Protein AF-A0A7Y7IYM9-F1 (afdb_monomer)

Structure (mmCIF, N/CA/C/O backbone):
data_AF-A0A7Y7IYM9-F1
#
_entry.id   AF-A0A7Y7IYM9-F1
#
loop_
_atom_site.group_PDB
_atom_site.id
_atom_site.type_symbol
_atom_site.label_atom_id
_atom_site.label_alt_id
_atom_site.label_comp_id
_atom_site.label_asym_id
_atom_site.label_entity_id
_atom_site.label_seq_id
_atom_site.pdbx_PDB_ins_code
_atom_site.Cartn_x
_atom_site.Cartn_y
_atom_site.Cartn_z
_atom_site.occupancy
_atom_site.B_iso_or_equiv
_atom_site.auth_seq_id
_atom_site.auth_comp_id
_atom_site.auth_asym_id
_atom_site.auth_atom_id
_atom_site.pdbx_PDB_model_num
ATOM 1 N N . PRO A 1 1 ? 11.597 -5.493 -28.444 1.00 80.75 1 PRO A N 1
ATOM 2 C CA . PRO A 1 1 ? 13.004 -5.146 -28.146 1.00 80.75 1 PRO A CA 1
ATOM 3 C C . PRO A 1 1 ? 13.800 -5.279 -29.438 1.00 80.75 1 PRO A C 1
ATOM 5 O O . PRO A 1 1 ? 13.451 -6.115 -30.271 1.00 80.75 1 PRO A O 1
ATOM 8 N N . ASP A 1 2 ? 14.806 -4.441 -29.605 1.00 90.94 2 ASP A N 1
ATOM 9 C CA . ASP A 1 2 ? 15.691 -4.413 -30.767 1.00 90.94 2 ASP A CA 1
ATOM 10 C C . ASP A 1 2 ? 17.123 -4.101 -30.305 1.00 90.94 2 ASP A C 1
ATOM 12 O O . ASP A 1 2 ? 17.438 -4.243 -29.124 1.00 90.94 2 ASP A O 1
ATOM 16 N N . ALA A 1 3 ? 18.004 -3.733 -31.235 1.00 90.12 3 ALA A N 1
ATOM 17 C CA . ALA A 1 3 ? 19.400 -3.443 -30.925 1.00 90.12 3 ALA A CA 1
ATOM 18 C C . ALA A 1 3 ? 19.576 -2.256 -29.957 1.00 90.12 3 ALA A C 1
ATOM 20 O O . ALA A 1 3 ? 20.537 -2.252 -29.190 1.00 90.12 3 ALA A O 1
ATOM 21 N N . ASP A 1 4 ? 18.642 -1.299 -29.957 1.00 92.75 4 ASP A N 1
ATOM 22 C CA . ASP A 1 4 ? 18.736 -0.052 -29.192 1.00 92.75 4 ASP A CA 1
ATOM 23 C C . ASP A 1 4 ? 17.714 0.017 -28.039 1.00 92.75 4 ASP A C 1
ATOM 25 O O . ASP A 1 4 ? 17.720 0.964 -27.247 1.00 92.75 4 ASP A O 1
ATOM 29 N N . THR A 1 5 ? 16.833 -0.984 -27.910 1.00 9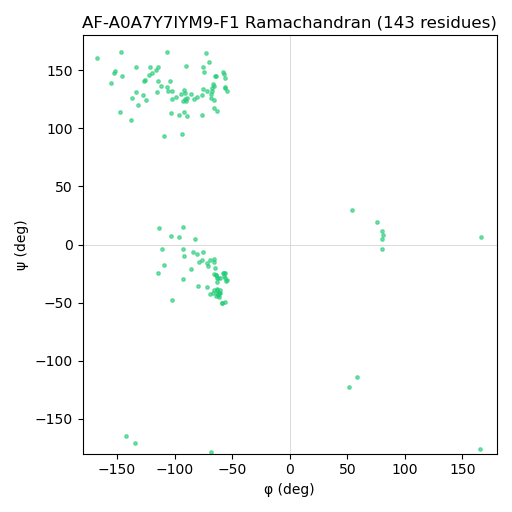5.69 5 THR A N 1
ATOM 30 C CA . THR A 1 5 ? 15.762 -1.010 -26.906 1.00 95.69 5 THR A CA 1
ATOM 31 C C . THR A 1 5 ? 15.651 -2.339 -26.161 1.00 95.69 5 THR A C 1
ATOM 33 O O . THR A 1 5 ? 15.514 -3.422 -26.735 1.00 95.69 5 THR A O 1
ATOM 36 N N . ALA A 1 6 ? 15.585 -2.240 -24.832 1.00 94.81 6 ALA A N 1
ATOM 37 C CA . ALA A 1 6 ? 15.282 -3.346 -23.931 1.00 94.81 6 ALA A CA 1
ATOM 38 C C . ALA A 1 6 ? 14.012 -3.050 -23.120 1.00 94.81 6 ALA A C 1
ATOM 40 O O . ALA A 1 6 ? 13.722 -1.897 -22.794 1.00 94.81 6 ALA A O 1
ATOM 41 N N . ILE A 1 7 ? 13.253 -4.100 -22.798 1.00 96.62 7 ILE A N 1
ATOM 42 C CA . ILE A 1 7 ? 12.029 -4.017 -21.995 1.00 96.62 7 ILE A CA 1
ATOM 43 C C . ILE A 1 7 ? 12.269 -4.780 -20.698 1.00 96.62 7 ILE A C 1
ATOM 45 O O . ILE A 1 7 ? 12.717 -5.924 -20.728 1.00 96.62 7 ILE A O 1
ATOM 49 N N . PHE A 1 8 ? 11.941 -4.144 -19.577 1.00 95.88 8 PHE A N 1
ATOM 50 C CA . PHE A 1 8 ? 12.052 -4.724 -18.246 1.00 95.88 8 PHE A CA 1
ATOM 51 C C . PHE A 1 8 ? 10.710 -4.628 -17.532 1.00 95.88 8 PHE A C 1
ATOM 53 O O . PHE A 1 8 ? 10.031 -3.603 -17.614 1.00 95.88 8 PHE A O 1
ATOM 60 N N . GLU A 1 9 ? 10.374 -5.672 -16.784 1.00 96.69 9 GLU A N 1
ATOM 61 C CA . GLU A 1 9 ? 9.368 -5.609 -15.732 1.00 96.69 9 GLU A CA 1
ATOM 62 C C . GLU A 1 9 ? 10.097 -5.532 -14.390 1.00 96.69 9 GLU A C 1
ATOM 64 O O . GLU A 1 9 ? 11.066 -6.258 -14.163 1.00 96.69 9 GLU A O 1
ATOM 69 N N . VAL A 1 10 ? 9.687 -4.598 -13.531 1.00 96.75 10 VAL A N 1
ATOM 70 C CA . VAL A 1 10 ? 10.392 -4.299 -12.281 1.00 96.75 10 VAL A CA 1
ATOM 71 C C . VAL A 1 10 ? 9.391 -4.251 -11.138 1.00 96.75 10 VAL A C 1
ATOM 73 O O . VAL A 1 10 ? 8.496 -3.405 -11.125 1.00 96.75 10 VAL A O 1
ATOM 76 N N . GLU A 1 11 ? 9.594 -5.118 -10.150 1.00 96.25 11 GLU A N 1
ATOM 77 C CA . GLU A 1 11 ? 8.973 -4.997 -8.836 1.00 96.25 11 GLU A CA 1
ATOM 78 C C . GLU A 1 11 ? 9.897 -4.193 -7.916 1.00 96.25 11 GLU A C 1
ATOM 80 O O . GLU A 1 11 ? 11.103 -4.432 -7.843 1.00 96.25 11 GLU A O 1
ATOM 85 N N . SER A 1 12 ? 9.345 -3.189 -7.237 1.00 95.25 12 SER A N 1
ATOM 86 C CA . SER A 1 12 ? 10.139 -2.275 -6.422 1.00 95.25 12 SER A CA 1
ATOM 87 C C . SER A 1 12 ? 9.336 -1.711 -5.259 1.00 95.25 12 SER A C 1
ATOM 89 O O . SER A 1 12 ? 8.139 -1.457 -5.397 1.00 95.25 12 SER A O 1
ATOM 91 N N . GLY A 1 13 ? 10.013 -1.418 -4.149 1.00 92.62 13 GLY A N 1
ATOM 92 C CA . GLY A 1 13 ? 9.429 -0.673 -3.035 1.00 92.62 13 GLY A CA 1
ATOM 93 C C . GLY A 1 13 ? 9.134 0.799 -3.363 1.00 92.62 13 GLY A C 1
ATOM 94 O O . GLY A 1 13 ? 9.363 1.292 -4.471 1.00 92.62 13 GLY A O 1
ATOM 95 N N . LYS A 1 14 ? 8.635 1.538 -2.366 1.00 90.44 14 LYS A N 1
ATOM 96 C CA . LYS A 1 14 ? 8.342 2.973 -2.506 1.00 90.44 14 LYS A CA 1
ATOM 97 C C . LYS A 1 14 ? 9.609 3.796 -2.772 1.00 90.44 14 LYS A C 1
ATOM 99 O O . LYS A 1 14 ? 10.664 3.529 -2.206 1.00 90.44 14 LYS A O 1
ATOM 104 N N . GLY A 1 15 ? 9.479 4.845 -3.587 1.00 92.25 15 GLY A N 1
ATOM 105 C CA . GLY A 1 15 ? 10.540 5.838 -3.807 1.00 92.25 15 GLY A CA 1
ATOM 106 C C . GLY A 1 15 ? 11.626 5.435 -4.809 1.00 92.25 15 GLY A C 1
ATOM 107 O O . GLY A 1 15 ? 12.610 6.158 -4.950 1.00 92.25 15 GLY A O 1
ATOM 108 N N . VAL A 1 16 ? 11.463 4.318 -5.522 1.00 94.69 16 VAL A N 1
ATOM 109 C CA . VAL A 1 16 ? 12.431 3.884 -6.536 1.00 94.69 16 VAL A CA 1
ATOM 110 C C . VAL A 1 16 ? 12.300 4.718 -7.813 1.00 94.69 16 VAL A C 1
ATOM 112 O O . VAL A 1 16 ? 11.221 4.874 -8.387 1.00 94.69 16 VAL A O 1
ATOM 115 N N . TYR A 1 17 ? 13.428 5.256 -8.280 1.00 96.31 17 TYR A N 1
ATOM 116 C CA . TYR A 1 17 ? 13.501 6.093 -9.476 1.00 96.31 17 TYR A CA 1
ATOM 117 C C . TYR A 1 17 ? 13.844 5.252 -10.707 1.00 96.31 17 TYR A C 1
ATOM 119 O O . TYR A 1 17 ? 15.016 5.060 -11.028 1.00 96.31 17 TYR A O 1
ATOM 127 N N . MET A 1 18 ? 12.823 4.823 -11.455 1.00 97.06 18 MET A N 1
ATOM 128 C CA . MET A 1 18 ? 12.994 4.002 -12.669 1.00 97.06 18 MET A CA 1
ATOM 129 C C . MET A 1 18 ? 13.921 4.639 -13.718 1.00 97.06 18 MET A C 1
ATOM 131 O O . MET A 1 18 ? 14.654 3.940 -14.412 1.00 97.06 18 MET A O 1
ATOM 135 N N . ARG A 1 19 ? 13.959 5.978 -13.798 1.00 97.00 19 ARG A N 1
ATOM 136 C CA . ARG A 1 19 ? 14.899 6.696 -14.679 1.00 97.00 19 ARG A CA 1
ATOM 137 C C . ARG A 1 19 ? 16.360 6.523 -14.261 1.00 97.00 19 ARG A C 1
ATOM 139 O O . ARG A 1 19 ? 17.220 6.378 -15.124 1.00 97.00 19 ARG A O 1
ATOM 146 N N . SER A 1 20 ? 16.632 6.536 -12.958 1.00 97.62 20 SER A N 1
ATOM 147 C CA . SER A 1 20 ? 17.974 6.284 -12.429 1.00 97.62 20 SER A CA 1
ATOM 148 C C . SER A 1 20 ? 18.363 4.826 -12.645 1.00 97.62 20 SER A C 1
ATOM 150 O O . SER A 1 20 ? 19.462 4.573 -13.121 1.00 97.62 20 SER A O 1
ATOM 152 N N . LEU A 1 21 ? 17.434 3.893 -12.408 1.00 97.00 21 LEU A N 1
ATOM 153 C CA . LEU A 1 21 ? 17.649 2.468 -12.662 1.00 97.00 21 LEU A CA 1
ATOM 154 C C . LEU A 1 21 ? 18.055 2.204 -14.120 1.00 97.00 21 LEU A C 1
ATOM 156 O O . LEU A 1 21 ? 19.070 1.563 -14.359 1.00 97.00 21 LEU A O 1
ATOM 160 N N . ALA A 1 22 ? 17.322 2.754 -15.094 1.00 97.06 22 ALA A N 1
ATOM 161 C CA . ALA A 1 22 ? 17.655 2.592 -16.511 1.00 97.06 22 ALA A CA 1
ATOM 162 C C . ALA A 1 22 ? 19.045 3.150 -16.866 1.00 97.06 22 ALA A C 1
ATOM 164 O O . ALA A 1 22 ? 19.805 2.512 -17.592 1.00 97.06 22 ALA A O 1
ATOM 165 N N . ARG A 1 23 ? 19.402 4.322 -16.323 1.00 97.75 23 ARG A N 1
ATOM 166 C CA . ARG A 1 23 ? 20.739 4.913 -16.492 1.00 97.75 23 ARG A CA 1
ATOM 167 C C . ARG A 1 23 ? 21.824 4.007 -15.913 1.00 97.75 23 ARG A C 1
ATOM 169 O O . ARG A 1 23 ? 22.868 3.834 -16.536 1.00 97.75 23 ARG A O 1
ATOM 176 N N . ASP A 1 24 ? 21.602 3.478 -14.717 1.00 97.75 24 ASP A N 1
ATOM 177 C CA . ASP A 1 24 ? 22.601 2.693 -13.997 1.00 97.75 24 ASP A CA 1
ATOM 178 C C . ASP A 1 24 ? 22.792 1.312 -14.652 1.00 97.75 24 ASP A C 1
ATOM 180 O O . ASP A 1 24 ? 23.931 0.874 -14.805 1.00 97.75 24 ASP A O 1
ATOM 184 N N . ILE A 1 25 ? 21.717 0.697 -15.168 1.00 96.62 25 ILE A N 1
ATOM 185 C CA . ILE A 1 25 ? 21.783 -0.501 -16.027 1.00 96.62 25 ILE A CA 1
ATOM 186 C C . ILE A 1 25 ? 22.614 -0.217 -17.284 1.00 96.62 25 ILE A C 1
ATOM 188 O O . ILE A 1 25 ? 23.549 -0.955 -17.582 1.00 96.62 25 ILE A O 1
ATOM 192 N N . ALA A 1 26 ? 22.330 0.874 -18.001 1.00 96.56 26 ALA A N 1
ATOM 193 C CA . ALA A 1 26 ? 23.061 1.205 -19.223 1.00 96.56 26 ALA A CA 1
ATOM 194 C C . ALA A 1 26 ? 24.563 1.428 -18.968 1.00 96.56 26 ALA A C 1
ATOM 196 O O . ALA A 1 26 ? 25.402 0.913 -19.709 1.00 96.56 26 ALA A O 1
ATOM 197 N N . ARG A 1 27 ? 24.906 2.124 -17.874 1.00 97.88 27 ARG A N 1
ATOM 198 C CA . ARG A 1 27 ? 26.299 2.321 -17.441 1.00 97.88 27 ARG A CA 1
ATOM 199 C C . ARG A 1 27 ? 26.995 1.001 -17.126 1.00 97.88 27 ARG A C 1
ATOM 201 O O . ARG A 1 27 ? 28.146 0.830 -17.517 1.00 97.88 27 ARG A O 1
ATOM 208 N N . ALA A 1 28 ? 26.314 0.073 -16.453 1.00 97.81 28 ALA A N 1
ATOM 209 C CA . ALA A 1 28 ? 26.854 -1.256 -16.166 1.00 97.81 28 ALA A CA 1
ATOM 210 C C . ALA A 1 28 ? 27.127 -2.067 -17.448 1.00 97.81 28 ALA A C 1
ATOM 212 O O . ALA A 1 28 ? 28.063 -2.861 -17.484 1.00 97.81 28 ALA A O 1
ATOM 213 N N . CYS A 1 29 ? 26.371 -1.817 -18.519 1.00 95.75 29 CYS A N 1
ATOM 214 C CA . CYS A 1 29 ? 26.602 -2.386 -19.848 1.00 95.75 29 CYS A CA 1
ATOM 215 C C . CYS A 1 29 ? 27.675 -1.645 -20.674 1.00 95.75 29 CYS A C 1
ATOM 217 O O . CYS A 1 29 ? 27.872 -1.975 -21.841 1.00 95.75 29 CYS A O 1
ATOM 219 N N . GLY A 1 30 ? 28.360 -0.643 -20.111 1.00 97.38 30 G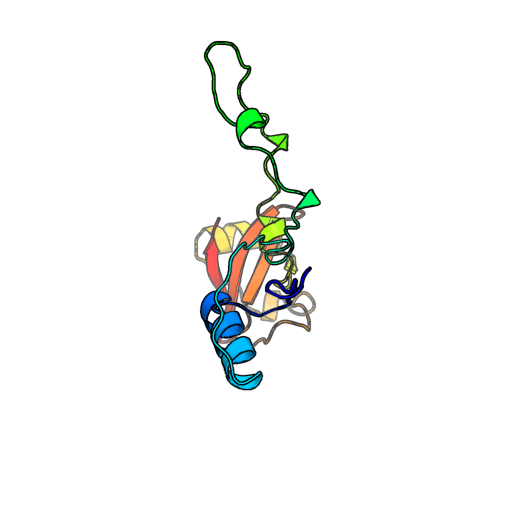LY A N 1
ATOM 220 C CA . GLY A 1 30 ? 29.400 0.119 -20.812 1.00 97.38 30 GLY A CA 1
ATOM 221 C C . GLY A 1 30 ? 28.867 1.130 -21.831 1.00 97.38 30 GLY A C 1
ATOM 222 O O . GLY A 1 30 ? 29.609 1.562 -22.709 1.00 97.38 30 GLY A O 1
ATOM 223 N N . THR A 1 31 ? 27.593 1.515 -21.724 1.00 96.19 31 THR A N 1
ATOM 224 C CA . THR A 1 31 ? 26.936 2.453 -22.642 1.00 96.19 31 THR A CA 1
ATOM 225 C C . THR A 1 31 ? 26.124 3.514 -21.884 1.00 96.19 31 THR A C 1
ATOM 227 O O . THR A 1 31 ? 26.219 3.664 -20.662 1.00 96.19 31 THR A O 1
ATOM 230 N N . VAL A 1 32 ? 25.338 4.300 -22.616 1.00 96.81 32 VAL A N 1
ATOM 231 C CA . VAL A 1 32 ? 24.358 5.253 -22.090 1.00 96.81 32 VAL A CA 1
ATOM 232 C C . VAL A 1 32 ? 22.949 4.819 -22.473 1.00 96.81 32 VAL A C 1
ATOM 234 O O . VAL A 1 32 ? 22.738 4.149 -23.477 1.00 96.81 32 VAL A O 1
ATOM 237 N N . GLY A 1 33 ? 21.966 5.206 -21.666 1.00 95.69 33 GLY A N 1
ATOM 238 C CA . GLY A 1 33 ? 20.580 4.821 -21.886 1.00 95.69 33 GLY A CA 1
ATOM 239 C C . GLY A 1 33 ? 19.626 5.635 -21.029 1.00 95.69 33 GLY A C 1
ATOM 240 O O . GLY A 1 33 ? 20.020 6.258 -20.038 1.00 95.69 33 GLY A O 1
ATOM 241 N N . HIS A 1 34 ? 18.364 5.653 -21.438 1.00 97.25 34 HIS A N 1
ATOM 242 C CA . HIS A 1 34 ? 17.290 6.356 -20.753 1.00 97.25 34 HIS A CA 1
ATOM 243 C C . HIS A 1 34 ? 15.972 5.590 -20.907 1.00 97.25 34 HIS A C 1
ATOM 245 O O . HIS A 1 34 ? 15.847 4.687 -21.730 1.00 97.25 34 HIS A O 1
ATOM 251 N N . VAL A 1 35 ? 14.977 5.956 -20.101 1.00 97.69 35 VAL A N 1
ATOM 252 C 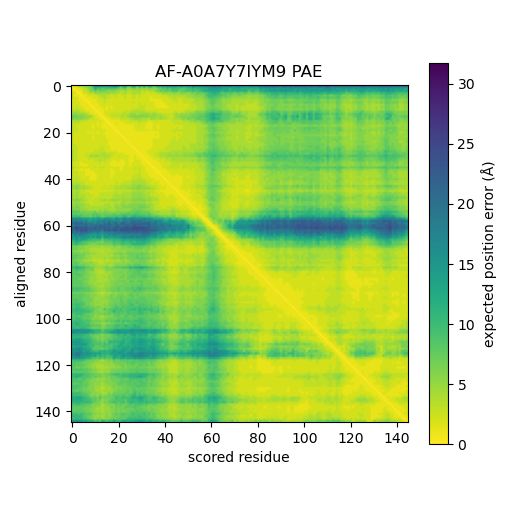CA . VAL A 1 35 ? 13.632 5.379 -20.194 1.00 97.69 35 VAL A CA 1
ATOM 253 C C . VAL A 1 35 ? 12.910 5.985 -21.394 1.00 97.69 35 VAL A C 1
ATOM 255 O O . VAL A 1 35 ? 12.564 7.164 -21.353 1.00 97.69 35 VAL A O 1
ATOM 258 N N . ALA A 1 36 ? 12.660 5.181 -22.427 1.00 96.94 36 ALA A N 1
ATOM 259 C CA . ALA A 1 36 ? 11.871 5.586 -23.593 1.00 96.94 36 ALA A CA 1
ATOM 260 C C . ALA A 1 36 ? 10.354 5.539 -23.323 1.00 96.94 36 ALA A C 1
ATOM 262 O O . ALA A 1 36 ? 9.605 6.393 -23.788 1.00 96.94 36 ALA A O 1
ATOM 263 N N . ALA A 1 37 ? 9.899 4.563 -22.534 1.00 97.44 37 ALA A N 1
ATOM 264 C CA . ALA A 1 37 ? 8.510 4.421 -22.110 1.00 97.44 37 ALA A CA 1
ATOM 265 C C . ALA A 1 37 ? 8.448 3.842 -20.692 1.00 97.44 37 ALA A C 1
ATOM 267 O O . ALA A 1 37 ? 9.275 3.011 -20.317 1.00 97.44 37 ALA A O 1
ATOM 268 N N . LEU A 1 38 ? 7.461 4.274 -19.905 1.00 97.19 38 LEU A N 1
ATOM 269 C CA . LEU A 1 38 ? 7.224 3.770 -18.554 1.00 97.19 38 LEU A CA 1
ATOM 270 C C . LEU A 1 38 ? 5.732 3.545 -18.340 1.00 97.19 38 LEU A C 1
ATOM 272 O O . LEU A 1 38 ? 4.932 4.465 -18.505 1.00 97.19 38 LEU A O 1
ATOM 276 N N . ARG A 1 39 ? 5.370 2.332 -17.925 1.00 96.75 39 ARG A N 1
ATOM 277 C CA . ARG A 1 39 ? 4.001 1.955 -17.578 1.00 96.75 39 ARG A CA 1
ATOM 278 C C . ARG A 1 39 ? 3.999 1.332 -16.192 1.00 96.75 39 ARG A C 1
ATOM 280 O O . ARG A 1 39 ? 4.803 0.452 -15.904 1.00 96.75 39 ARG A O 1
ATOM 287 N N . ARG A 1 40 ? 3.123 1.823 -15.317 1.00 96.25 40 ARG A N 1
ATOM 288 C CA . ARG A 1 40 ? 2.996 1.325 -13.947 1.00 96.25 40 ARG A CA 1
ATOM 289 C C . ARG A 1 40 ? 1.870 0.303 -13.893 1.00 96.25 40 ARG A C 1
ATOM 291 O O . ARG A 1 40 ? 0.715 0.684 -14.020 1.00 96.25 40 ARG A O 1
ATOM 298 N N . LEU A 1 41 ? 2.226 -0.959 -13.669 1.00 96.31 41 LEU A N 1
ATOM 299 C CA . LEU A 1 41 ? 1.280 -2.079 -13.690 1.00 96.31 41 LEU A CA 1
ATOM 300 C C . LEU A 1 41 ? 0.572 -2.312 -12.346 1.00 96.31 41 LEU A C 1
ATOM 302 O O . LEU A 1 41 ? -0.484 -2.940 -12.310 1.00 96.31 41 LEU A O 1
ATOM 306 N N . ARG A 1 42 ? 1.146 -1.822 -11.236 1.00 94.94 42 ARG A N 1
ATOM 307 C CA . ARG A 1 42 ? 0.619 -2.025 -9.878 1.00 94.94 42 ARG A CA 1
ATOM 308 C C . ARG A 1 42 ? 1.013 -0.894 -8.922 1.00 94.94 42 ARG A C 1
ATOM 310 O O . ARG A 1 42 ? 2.103 -0.332 -9.035 1.00 94.94 42 ARG A O 1
ATOM 317 N N . VAL A 1 43 ? 0.138 -0.584 -7.964 1.00 93.62 43 VAL A N 1
ATOM 318 C CA . VAL A 1 43 ? 0.412 0.225 -6.764 1.00 93.62 43 VAL A CA 1
ATOM 319 C C . VAL A 1 43 ? -0.278 -0.437 -5.577 1.00 93.62 43 VAL A C 1
ATOM 321 O O . VAL A 1 43 ? -1.500 -0.383 -5.473 1.00 93.62 43 VAL A O 1
ATOM 324 N N . GLY A 1 44 ? 0.492 -1.058 -4.681 1.00 90.50 44 GLY A N 1
ATOM 325 C CA . GLY A 1 44 ? -0.075 -1.817 -3.563 1.00 90.50 44 GLY A CA 1
ATOM 326 C C . GLY A 1 44 ? -1.120 -2.836 -4.055 1.00 90.50 44 GLY A C 1
ATOM 327 O O . GLY A 1 44 ? -0.792 -3.651 -4.923 1.00 90.50 44 GLY A O 1
ATOM 328 N N . PRO A 1 45 ? -2.372 -2.781 -3.565 1.00 91.19 45 PRO A N 1
ATOM 329 C CA . PRO A 1 45 ? -3.431 -3.701 -3.976 1.00 91.19 45 PRO A CA 1
ATOM 330 C C . PRO A 1 45 ? -4.027 -3.384 -5.358 1.00 91.19 45 PRO A C 1
ATOM 332 O O . PRO A 1 45 ? -4.729 -4.224 -5.909 1.00 91.19 45 PRO A O 1
ATOM 335 N N . PHE A 1 46 ? -3.756 -2.208 -5.931 1.00 93.94 46 PHE A N 1
ATOM 336 C CA . PHE A 1 46 ? -4.354 -1.766 -7.192 1.00 93.94 46 PHE A CA 1
ATOM 337 C C . PHE A 1 46 ? -3.516 -2.222 -8.381 1.00 93.94 46 PHE A C 1
ATOM 339 O O . PHE A 1 46 ? -2.320 -1.922 -8.453 1.00 93.94 46 PHE A O 1
ATOM 346 N N . SER A 1 47 ? -4.141 -2.911 -9.329 1.00 94.75 47 SER A N 1
ATOM 347 C CA . SER A 1 47 ? -3.517 -3.337 -10.576 1.00 94.75 47 SER A CA 1
ATOM 348 C C . SER A 1 47 ? -4.006 -2.512 -11.762 1.00 94.75 47 SER A C 1
ATOM 350 O O . SER A 1 47 ? -5.016 -1.814 -11.707 1.00 94.75 47 SER A O 1
ATOM 352 N N . GLU A 1 48 ? -3.293 -2.612 -12.875 1.00 95.19 48 GLU A N 1
ATOM 353 C CA . GLU A 1 48 ? -3.722 -2.022 -14.137 1.00 95.19 48 GLU A CA 1
ATOM 354 C C . GLU A 1 48 ? -5.067 -2.568 -14.643 1.00 95.19 48 GLU A C 1
ATOM 356 O O . GLU A 1 48 ? -5.802 -1.840 -15.307 1.00 95.19 48 GLU A O 1
ATOM 361 N N . ALA A 1 49 ? -5.420 -3.813 -14.311 1.00 93.12 49 ALA A N 1
ATOM 362 C CA . ALA A 1 49 ? -6.713 -4.385 -14.684 1.00 93.12 49 ALA A CA 1
ATOM 363 C C . ALA A 1 49 ? -7.889 -3.676 -13.987 1.00 93.12 49 ALA A C 1
ATOM 365 O O . ALA A 1 49 ? -8.992 -3.644 -14.530 1.00 93.12 49 ALA A O 1
ATOM 366 N N . ASP A 1 50 ? -7.634 -3.061 -12.829 1.00 91.38 50 ASP A N 1
ATOM 367 C CA . ASP A 1 50 ? -8.611 -2.277 -12.068 1.00 91.38 50 ASP A CA 1
ATOM 368 C C . ASP A 1 50 ? -8.708 -0.825 -12.575 1.00 91.38 50 ASP A C 1
ATOM 370 O O . ASP A 1 50 ? -9.545 -0.049 -12.112 1.00 91.38 50 ASP A O 1
ATOM 374 N N . ALA A 1 51 ? -7.836 -0.418 -13.506 1.00 93.19 51 ALA A N 1
ATOM 375 C CA . ALA A 1 51 ? -7.754 0.962 -13.956 1.00 93.19 51 ALA A CA 1
ATOM 376 C C . ALA A 1 51 ? -8.952 1.352 -14.830 1.00 93.19 51 ALA A C 1
ATOM 378 O O . ALA A 1 51 ? -9.308 0.695 -15.812 1.00 93.19 51 ALA A O 1
ATOM 379 N N . ILE A 1 52 ? -9.535 2.503 -14.510 1.00 91.69 52 ILE A N 1
ATOM 380 C CA . ILE A 1 52 ? -10.668 3.065 -15.236 1.00 91.69 52 ILE A CA 1
ATOM 381 C C . ILE A 1 52 ? -10.136 4.118 -16.202 1.00 91.69 52 ILE A C 1
ATOM 383 O O . ILE A 1 52 ? -9.392 5.023 -15.820 1.00 91.69 52 ILE A O 1
ATOM 387 N N . LYS A 1 53 ? -10.501 3.987 -17.479 1.00 89.75 53 LYS A N 1
ATOM 388 C CA . LYS A 1 53 ? -10.160 4.982 -18.496 1.00 89.75 53 LYS A CA 1
ATOM 389 C C . LYS A 1 53 ? -10.861 6.311 -18.196 1.00 89.75 53 LYS A C 1
ATOM 391 O O . LYS A 1 53 ? -11.994 6.334 -17.723 1.00 89.75 53 LYS A O 1
ATOM 396 N N . LEU A 1 54 ? -10.178 7.414 -18.496 1.00 87.94 54 LEU A N 1
ATOM 397 C CA . LEU A 1 54 ? -10.651 8.760 -18.166 1.00 87.94 54 LEU A CA 1
ATOM 398 C C . LEU A 1 54 ? -11.960 9.132 -18.880 1.00 87.94 54 LEU A C 1
ATOM 400 O O . LEU A 1 54 ? -12.786 9.828 -18.303 1.00 87.94 54 LEU A O 1
ATOM 404 N N . ASP A 1 55 ? -12.172 8.627 -20.095 1.00 84.62 55 ASP A N 1
ATOM 405 C CA . ASP A 1 55 ? -13.405 8.794 -20.878 1.00 84.62 55 ASP A CA 1
ATOM 406 C C . ASP A 1 55 ? -14.666 8.289 -20.153 1.00 84.62 55 ASP A C 1
ATOM 408 O O . ASP A 1 55 ? -15.745 8.826 -20.373 1.00 84.62 55 ASP A O 1
ATOM 412 N N . LYS A 1 56 ? -14.540 7.313 -19.245 1.00 81.75 56 LYS A N 1
ATOM 413 C CA . LYS A 1 56 ? -15.650 6.800 -18.423 1.00 81.75 56 LYS A CA 1
ATOM 414 C C . LYS A 1 56 ? -16.015 7.690 -17.233 1.00 81.75 56 LYS A C 1
ATOM 416 O O . LYS A 1 56 ? -17.044 7.459 -16.605 1.00 81.75 56 LYS A O 1
ATOM 421 N N . ILE A 1 57 ? -15.149 8.637 -16.875 1.00 83.19 57 ILE A N 1
ATOM 422 C CA . ILE A 1 57 ? -15.310 9.512 -15.702 1.00 83.19 57 ILE A CA 1
ATOM 423 C C . ILE A 1 57 ? -15.498 10.972 -16.136 1.00 83.19 57 ILE A C 1
ATOM 425 O O . ILE A 1 57 ? -16.078 11.766 -15.400 1.00 83.19 57 ILE A O 1
ATOM 429 N N . ALA A 1 58 ? -15.015 11.338 -17.325 1.00 78.38 58 ALA A N 1
ATOM 430 C CA . ALA A 1 58 ? -15.132 12.682 -17.863 1.00 78.38 58 ALA A CA 1
ATOM 431 C C . ALA A 1 58 ? -16.605 13.062 -18.075 1.00 78.38 58 ALA A C 1
ATOM 433 O O . ALA A 1 58 ? -17.300 12.494 -18.916 1.00 78.38 58 ALA A O 1
ATOM 434 N N . THR A 1 59 ? -17.070 14.055 -17.320 1.00 67.81 59 THR A N 1
ATOM 435 C CA . THR A 1 59 ? -18.407 14.622 -17.485 1.00 67.81 59 THR A CA 1
ATOM 436 C C . THR A 1 59 ? -18.490 15.347 -18.826 1.00 67.81 59 THR A C 1
ATOM 438 O O . THR A 1 59 ? -17.604 16.119 -19.188 1.00 67.81 59 THR A O 1
ATOM 441 N N . SER A 1 60 ? -19.547 15.088 -19.581 1.00 68.00 60 SER A N 1
ATOM 442 C CA . SER A 1 60 ? -19.890 15.785 -20.825 1.00 68.00 60 SER A CA 1
ATOM 443 C C . SER A 1 60 ? -21.377 16.114 -20.757 1.00 68.00 60 SER A C 1
ATOM 445 O O . SER A 1 60 ? -22.104 15.364 -20.107 1.00 68.00 60 SER A O 1
ATOM 447 N N . ASP A 1 61 ? -21.841 17.169 -21.429 1.00 68.81 61 ASP A N 1
ATOM 448 C CA . ASP A 1 61 ? -23.275 17.522 -21.440 1.00 68.81 61 ASP A CA 1
ATOM 449 C C . ASP A 1 61 ? -24.165 16.365 -21.949 1.00 68.81 61 ASP A C 1
ATOM 451 O O . ASP A 1 61 ? -25.321 16.251 -21.550 1.00 68.81 61 ASP A O 1
ATOM 455 N N . ASP A 1 62 ? -23.596 15.455 -22.750 1.00 70.94 62 ASP A N 1
ATOM 456 C CA . ASP A 1 62 ? -24.264 14.271 -23.308 1.00 70.94 62 ASP A CA 1
ATOM 457 C C . ASP A 1 62 ? -24.116 12.983 -22.467 1.00 70.94 62 ASP A C 1
ATOM 459 O O . ASP A 1 62 ? -24.693 11.953 -22.818 1.00 70.94 62 ASP A O 1
ATOM 463 N N . ASN A 1 63 ? -23.350 12.999 -21.369 1.00 66.94 63 ASN A N 1
ATOM 464 C CA . ASN A 1 63 ? -23.060 11.800 -20.575 1.00 66.94 63 ASN A CA 1
ATOM 465 C C . ASN A 1 63 ? -23.708 11.849 -19.189 1.00 66.94 63 ASN A C 1
ATOM 467 O O . ASN A 1 63 ? -23.628 12.841 -18.465 1.00 66.94 63 ASN A O 1
ATOM 471 N N . ALA A 1 64 ? -24.292 10.719 -18.781 1.00 70.94 64 ALA A N 1
ATOM 472 C CA . ALA A 1 64 ? -24.724 10.520 -17.404 1.00 70.94 64 ALA A CA 1
ATOM 473 C C . ALA A 1 64 ? -23.531 10.668 -16.433 1.00 70.94 64 ALA A C 1
ATOM 475 O O . ALA A 1 64 ? -22.399 10.329 -16.796 1.00 70.94 64 ALA A O 1
ATOM 476 N N . PRO A 1 65 ? -23.759 11.147 -15.196 1.00 74.81 65 PRO A N 1
ATOM 477 C CA . PRO A 1 65 ? -22.705 11.247 -14.193 1.00 74.81 65 PRO A CA 1
ATOM 478 C C . PRO A 1 65 ? -22.044 9.886 -13.934 1.00 74.81 65 PRO A C 1
ATOM 480 O O . PRO A 1 65 ? -22.692 8.839 -13.991 1.00 74.81 65 PRO A O 1
ATOM 483 N N . ALA A 1 66 ? -20.744 9.916 -13.635 1.00 81.69 66 ALA A N 1
ATOM 484 C CA . ALA A 1 66 ? -19.956 8.721 -13.360 1.00 81.69 66 ALA A CA 1
ATOM 485 C C . ALA A 1 66 ? -20.570 7.894 -12.214 1.00 81.69 66 ALA A C 1
ATOM 487 O O . ALA A 1 66 ? -20.955 8.445 -11.179 1.00 81.69 66 ALA A O 1
ATOM 488 N N . SER A 1 67 ? -20.649 6.569 -12.391 1.00 84.00 67 SER A N 1
ATOM 489 C CA . SER A 1 67 ? -21.232 5.687 -11.372 1.00 84.00 67 SER A CA 1
ATOM 490 C C . SER A 1 67 ? -20.380 5.681 -10.092 1.00 84.00 67 SER A C 1
ATOM 492 O O . SER A 1 67 ? -19.158 5.526 -10.187 1.00 84.00 67 SER A O 1
ATOM 494 N N . PRO A 1 68 ? -20.991 5.758 -8.894 1.00 84.69 68 PRO A N 1
ATOM 495 C CA . PRO A 1 68 ? -20.302 5.520 -7.625 1.00 84.69 68 PRO A CA 1
ATOM 496 C C . PRO A 1 68 ? -19.616 4.149 -7.548 1.00 84.69 68 PRO A C 1
ATOM 498 O O . PRO A 1 68 ? -18.625 4.013 -6.837 1.00 84.69 68 PRO A O 1
ATOM 501 N N . ASP A 1 69 ? -20.084 3.160 -8.316 1.00 86.88 69 ASP A N 1
ATOM 502 C CA . ASP A 1 69 ? -19.513 1.803 -8.361 1.00 86.88 69 ASP A CA 1
ATOM 503 C C . ASP A 1 69 ? -18.092 1.764 -8.947 1.00 86.88 69 ASP A C 1
ATOM 505 O O . ASP A 1 69 ? -17.391 0.758 -8.846 1.00 86.88 69 ASP A O 1
ATOM 509 N N . LEU A 1 70 ? -17.649 2.863 -9.564 1.00 88.69 70 LEU A N 1
ATOM 510 C CA . LEU A 1 70 ? -16.272 3.050 -10.017 1.00 88.69 70 LEU A CA 1
ATOM 511 C C . LEU A 1 70 ? -15.297 3.269 -8.848 1.00 88.69 70 LEU A C 1
ATOM 513 O O . LEU A 1 70 ? -14.084 3.162 -9.033 1.00 88.69 70 LEU A O 1
ATOM 517 N N . LEU A 1 71 ? -15.802 3.593 -7.655 1.00 90.12 71 LEU A N 1
ATOM 518 C CA . LEU A 1 71 ? -14.994 3.800 -6.462 1.00 90.12 71 LEU A CA 1
ATOM 519 C C . LEU A 1 71 ? -14.874 2.506 -5.665 1.00 90.12 71 LEU A C 1
ATOM 521 O O . LEU A 1 71 ? -15.854 1.921 -5.206 1.00 90.12 71 LEU A O 1
ATOM 525 N N . LEU A 1 72 ? -13.633 2.097 -5.430 1.00 91.31 72 LEU A N 1
ATOM 526 C CA . LEU A 1 72 ? -13.345 1.025 -4.490 1.00 91.31 72 LEU A CA 1
ATOM 527 C C . LEU A 1 72 ? -13.509 1.528 -3.044 1.00 91.31 72 LEU A C 1
ATOM 529 O O . LEU A 1 72 ? -13.208 2.692 -2.761 1.00 91.31 72 LEU A O 1
ATOM 533 N N . PRO A 1 73 ? -13.920 0.660 -2.101 1.00 91.00 73 PRO A N 1
ATOM 534 C CA . PRO A 1 73 ? -13.955 1.013 -0.688 1.00 91.00 73 PRO A CA 1
ATOM 535 C C . PRO A 1 73 ? -12.584 1.478 -0.188 1.00 91.00 73 PRO A C 1
ATOM 537 O O . PRO A 1 73 ? -11.557 0.893 -0.532 1.00 91.00 73 PRO A O 1
ATOM 540 N N . VAL A 1 74 ? -12.559 2.460 0.717 1.00 91.00 74 VAL A N 1
ATOM 541 C CA . VAL A 1 74 ? -11.313 2.938 1.353 1.00 91.00 74 VAL A CA 1
ATOM 542 C C . VAL A 1 74 ? -10.524 1.806 2.025 1.00 91.00 74 VAL A C 1
ATOM 544 O O . VAL A 1 74 ? -9.295 1.815 2.033 1.00 91.00 74 VAL A O 1
ATOM 547 N N . ALA A 1 75 ? -11.228 0.778 2.509 1.00 91.44 75 ALA A N 1
ATOM 548 C CA . ALA A 1 75 ? -10.649 -0.429 3.088 1.00 91.44 75 ALA A CA 1
ATOM 549 C C . ALA A 1 75 ? -9.675 -1.154 2.151 1.00 91.44 75 ALA A C 1
ATOM 551 O O . ALA A 1 75 ? -8.741 -1.792 2.638 1.00 91.44 75 ALA A O 1
ATOM 552 N N . THR A 1 76 ? -9.869 -1.043 0.833 1.00 92.12 76 THR A N 1
ATOM 553 C CA . THR A 1 76 ? -8.995 -1.653 -0.171 1.00 92.12 76 THR A CA 1
ATOM 554 C C . THR A 1 76 ? -7.589 -1.076 -0.082 1.00 92.12 76 THR A C 1
ATOM 556 O O . THR A 1 76 ? -6.629 -1.835 -0.073 1.00 92.12 76 THR A O 1
ATOM 559 N N . ALA A 1 77 ? -7.454 0.245 0.080 1.00 91.69 77 ALA A N 1
ATOM 560 C CA . ALA A 1 77 ? -6.157 0.915 0.197 1.00 91.69 77 ALA A CA 1
ATOM 561 C C . ALA A 1 77 ? -5.414 0.608 1.510 1.00 91.69 77 ALA A C 1
ATOM 563 O O . ALA A 1 77 ? -4.238 0.932 1.622 1.00 91.69 77 ALA A O 1
ATOM 564 N N . LEU A 1 78 ? -6.104 0.022 2.493 1.00 92.62 78 LEU A N 1
ATOM 565 C CA . LEU A 1 78 ? -5.588 -0.282 3.831 1.00 92.62 78 LEU A CA 1
ATOM 566 C C . LEU A 1 78 ? -5.505 -1.797 4.076 1.00 92.62 78 LEU A C 1
ATOM 568 O O . LEU A 1 78 ? -5.453 -2.234 5.224 1.00 92.62 78 LEU A O 1
ATOM 572 N N . ALA A 1 79 ? -5.609 -2.614 3.024 1.00 88.38 79 ALA A N 1
ATOM 573 C CA . ALA A 1 79 ? -5.714 -4.069 3.134 1.00 88.38 79 ALA A CA 1
ATOM 574 C C . ALA A 1 79 ? -4.468 -4.737 3.737 1.00 88.38 79 ALA A C 1
ATOM 576 O O . ALA A 1 79 ? -4.587 -5.801 4.338 1.00 88.38 79 ALA A O 1
ATOM 577 N N . ASP A 1 80 ? -3.309 -4.099 3.601 1.00 90.06 80 ASP A N 1
ATOM 578 C CA . ASP A 1 80 ? -2.014 -4.497 4.153 1.00 90.06 80 ASP A CA 1
ATOM 579 C C . ASP A 1 80 ? -1.833 -4.121 5.634 1.00 90.06 80 ASP A C 1
ATOM 581 O O . ASP A 1 80 ? -0.883 -4.573 6.271 1.00 90.06 80 ASP A O 1
ATOM 585 N N . ILE A 1 81 ? -2.756 -3.343 6.207 1.00 93.00 81 ILE A N 1
ATOM 586 C CA . ILE A 1 81 ? -2.748 -2.974 7.624 1.00 93.00 81 ILE A CA 1
ATOM 587 C C . ILE A 1 81 ? -3.627 -3.961 8.411 1.00 93.00 81 ILE A C 1
ATOM 589 O O . ILE A 1 81 ? -4.793 -4.181 8.043 1.00 93.00 81 ILE A O 1
ATOM 593 N N . PRO A 1 82 ? -3.129 -4.542 9.520 1.00 94.81 82 PRO A N 1
ATOM 594 C CA . PRO A 1 82 ? -3.906 -5.477 10.325 1.00 94.81 82 PRO A CA 1
ATOM 595 C C . PRO A 1 82 ? -5.231 -4.879 10.807 1.00 94.81 82 PRO A C 1
ATOM 597 O O . PRO A 1 82 ? -5.293 -3.738 11.266 1.00 94.81 82 PRO A O 1
ATOM 600 N N . ALA A 1 83 ? -6.304 -5.658 10.687 1.00 94.81 83 ALA A N 1
ATOM 601 C CA . ALA A 1 83 ? -7.650 -5.238 11.053 1.00 94.81 83 ALA A CA 1
ATOM 602 C C . ALA A 1 83 ? -7.956 -5.577 12.514 1.00 94.81 83 ALA A C 1
ATOM 604 O O . ALA A 1 83 ? -7.910 -6.744 12.893 1.00 94.81 83 ALA A O 1
ATOM 605 N N . LEU A 1 84 ? -8.326 -4.571 13.305 1.00 95.81 84 LEU A N 1
ATOM 606 C CA . LEU A 1 84 ? -8.830 -4.741 14.663 1.00 95.81 84 LEU A CA 1
ATOM 607 C C . LEU A 1 84 ? -10.351 -4.571 14.651 1.00 95.81 84 LEU A C 1
ATOM 609 O O . LEU A 1 84 ? -10.859 -3.482 14.382 1.00 95.81 84 LEU A O 1
ATOM 613 N N . ALA A 1 85 ? -11.077 -5.652 14.930 1.00 95.88 85 ALA A N 1
ATOM 614 C CA . ALA A 1 85 ? -12.526 -5.596 15.083 1.00 95.88 85 ALA A CA 1
ATOM 615 C C . ALA A 1 85 ? -12.877 -4.812 16.350 1.00 95.88 85 ALA A C 1
ATOM 617 O O . ALA A 1 85 ? -12.363 -5.133 17.420 1.00 95.88 85 ALA A O 1
ATOM 618 N N . LEU A 1 86 ? -13.765 -3.830 16.226 1.00 96.50 86 LEU A N 1
ATOM 619 C CA . LEU A 1 86 ? -14.278 -2.964 17.283 1.00 96.50 86 LEU A CA 1
ATOM 620 C C . LEU A 1 86 ? -15.781 -3.193 17.461 1.00 96.50 86 LEU A C 1
ATOM 622 O O . LEU A 1 86 ? -16.488 -3.533 16.509 1.00 96.50 86 LEU A O 1
ATOM 626 N N . THR A 1 87 ? -16.274 -2.997 18.678 1.00 96.56 87 THR A N 1
ATOM 627 C CA . THR A 1 87 ? -17.709 -2.828 18.902 1.00 96.56 87 THR A CA 1
ATOM 628 C C . THR A 1 87 ? -18.140 -1.451 18.401 1.00 96.56 87 THR A C 1
ATOM 630 O O . THR A 1 87 ? -17.317 -0.558 18.182 1.00 96.56 87 THR A O 1
ATOM 633 N N . HIS A 1 88 ? -19.446 -1.253 18.238 1.00 96.50 88 HIS A N 1
ATOM 634 C CA . HIS A 1 88 ? -19.966 0.041 17.808 1.00 96.50 88 HIS A CA 1
ATOM 635 C C . HIS A 1 88 ? -19.621 1.168 18.802 1.00 96.50 88 HIS A C 1
ATOM 637 O O . HIS A 1 88 ? -19.238 2.260 18.393 1.00 96.50 88 HIS A O 1
ATOM 643 N N . GLU A 1 89 ? -19.683 0.883 20.106 1.00 96.50 89 GLU A N 1
ATOM 644 C CA . GLU A 1 89 ? -19.351 1.838 21.172 1.00 96.50 89 GLU A CA 1
ATOM 645 C C . GLU A 1 89 ? -17.859 2.202 21.181 1.00 96.50 89 GLU A C 1
ATOM 647 O O . GLU A 1 89 ? -17.497 3.370 21.318 1.00 96.50 89 GLU A O 1
ATOM 652 N N . GLU A 1 90 ? -16.986 1.213 20.981 1.00 96.88 90 GLU A N 1
ATOM 653 C CA . GLU A 1 90 ? -15.539 1.415 20.861 1.00 96.88 90 GLU A CA 1
ATOM 654 C C . GLU A 1 90 ? -15.190 2.246 19.615 1.00 96.88 90 GLU A C 1
ATOM 656 O O . GLU A 1 90 ? -14.391 3.183 19.677 1.00 96.88 90 GLU A O 1
ATOM 661 N N . ALA A 1 91 ? -15.817 1.934 18.479 1.00 96.69 91 ALA A N 1
ATOM 662 C CA . ALA A 1 91 ? -15.633 2.668 17.233 1.00 96.69 91 ALA A CA 1
ATOM 663 C C . ALA A 1 91 ? -16.083 4.131 17.361 1.00 96.69 91 ALA A C 1
ATOM 665 O O . ALA A 1 91 ? -15.371 5.039 16.918 1.00 96.69 91 ALA A O 1
ATOM 666 N N . ASP A 1 92 ? -17.230 4.375 17.998 1.00 96.38 92 ASP A N 1
ATOM 667 C CA . ASP A 1 92 ? -17.709 5.724 18.296 1.00 96.38 92 ASP A CA 1
ATOM 668 C C . ASP A 1 92 ? -16.753 6.468 19.240 1.00 96.38 92 ASP A C 1
ATOM 670 O O . ASP A 1 92 ? -16.418 7.631 19.009 1.00 96.38 92 ASP A O 1
ATOM 674 N N . ALA A 1 93 ? -16.235 5.790 20.269 1.00 96.19 93 ALA A N 1
ATOM 675 C CA . ALA A 1 93 ? -15.265 6.368 21.190 1.00 96.19 93 ALA A CA 1
ATOM 676 C C . ALA A 1 93 ? -13.989 6.853 20.494 1.00 96.19 93 ALA A C 1
ATOM 678 O O . ALA A 1 93 ? -13.617 8.020 20.659 1.00 96.19 93 ALA A O 1
ATOM 679 N N . LEU A 1 94 ? -13.374 6.009 19.666 1.00 96.25 94 LEU A N 1
ATOM 680 C CA . LEU A 1 94 ? -12.182 6.378 18.897 1.00 96.25 94 LEU A CA 1
ATOM 681 C C . LEU A 1 94 ? -12.457 7.510 17.908 1.00 96.25 94 LEU A C 1
ATOM 683 O O . LEU A 1 94 ? -11.619 8.396 17.748 1.00 96.25 94 LEU A O 1
ATOM 687 N N . SER A 1 95 ? -13.634 7.513 17.274 1.00 94.75 95 SER A N 1
ATOM 688 C CA . SER A 1 95 ? -14.027 8.560 16.317 1.00 94.75 95 SER A CA 1
ATOM 689 C C . SER A 1 95 ? -14.143 9.935 16.984 1.00 94.75 95 SER A C 1
ATOM 691 O O . SER A 1 95 ? -13.893 10.958 16.352 1.00 94.75 95 SER A O 1
ATOM 693 N N . HIS A 1 96 ? -14.424 9.957 18.289 1.00 95.44 96 HIS A N 1
ATOM 694 C CA . HIS A 1 96 ? -14.415 11.150 19.137 1.00 95.44 96 HIS A CA 1
ATOM 695 C C . HIS A 1 96 ? -13.071 11.398 19.850 1.00 95.44 96 HIS A C 1
ATOM 697 O O . HIS A 1 96 ? -13.013 12.175 20.804 1.00 95.44 96 HIS A O 1
ATOM 703 N N . GLY A 1 97 ? -11.988 10.737 19.433 1.00 94.69 97 GLY A N 1
ATOM 704 C CA . GLY A 1 97 ? -10.651 10.952 19.990 1.00 94.69 97 GLY A CA 1
ATOM 705 C C . GLY A 1 97 ? -10.374 10.232 21.317 1.00 94.69 97 GLY A C 1
ATOM 706 O O . GLY A 1 97 ? -9.315 10.445 21.908 1.00 94.69 97 GLY A O 1
ATOM 707 N N . ARG A 1 98 ? -11.296 9.397 21.815 1.00 96.38 98 ARG A N 1
ATOM 708 C CA . ARG A 1 98 ? -11.129 8.680 23.090 1.00 96.38 98 ARG A CA 1
ATOM 709 C C . ARG A 1 98 ? -10.307 7.411 22.871 1.00 96.38 98 ARG A C 1
ATOM 711 O O . ARG A 1 98 ? -10.667 6.586 22.040 1.00 96.38 98 ARG A O 1
ATOM 718 N N . ALA A 1 99 ? -9.222 7.249 23.625 1.00 96.31 99 ALA A N 1
ATOM 719 C CA . ALA A 1 99 ? -8.410 6.034 23.592 1.00 96.31 99 ALA A CA 1
ATOM 720 C C . ALA A 1 99 ? -9.100 4.870 24.327 1.00 96.31 99 ALA A C 1
ATOM 722 O O . ALA A 1 99 ? -9.868 5.093 25.263 1.00 96.31 99 ALA A O 1
ATOM 723 N N . ILE A 1 100 ? -8.791 3.638 23.921 1.00 96.62 100 ILE A N 1
ATOM 724 C CA . ILE A 1 100 ? -9.318 2.401 24.524 1.00 96.62 100 ILE A CA 1
ATOM 725 C C . ILE A 1 100 ? -8.164 1.637 25.165 1.00 96.62 100 ILE A C 1
ATOM 727 O O . ILE A 1 100 ? -7.072 1.593 24.603 1.00 96.62 100 ILE A O 1
ATOM 731 N N . SER A 1 101 ? -8.378 1.038 26.334 1.00 95.88 101 SER A N 1
ATOM 732 C CA . SER A 1 101 ? -7.347 0.223 26.978 1.00 95.88 101 SER A CA 1
ATOM 733 C C . SER A 1 101 ? -7.080 -1.042 26.160 1.00 95.88 101 SER A C 1
ATOM 735 O O . SER A 1 101 ? -8.011 -1.738 25.757 1.00 95.88 101 SER A O 1
ATOM 737 N N . LEU A 1 102 ? -5.811 -1.399 25.947 1.00 93.56 102 LEU A N 1
ATOM 738 C CA . LEU A 1 102 ? -5.474 -2.673 25.297 1.00 93.56 102 LEU A CA 1
ATOM 739 C C . LEU A 1 102 ? -5.900 -3.884 26.138 1.00 93.56 102 LEU A C 1
ATOM 741 O O . LEU A 1 102 ? -6.082 -4.965 25.582 1.00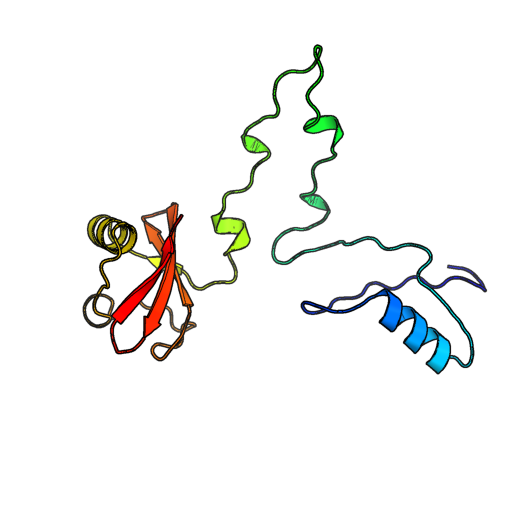 93.56 102 LEU A O 1
ATOM 745 N N . LEU A 1 103 ? -6.116 -3.705 27.448 1.00 92.25 103 LEU A N 1
ATOM 746 C CA . LEU A 1 103 ? -6.692 -4.740 28.311 1.00 92.25 103 LEU A CA 1
ATOM 747 C C . LEU A 1 103 ? -8.126 -5.092 27.889 1.00 92.25 103 LEU A C 1
ATOM 749 O O . LEU A 1 103 ? -8.475 -6.269 27.845 1.00 92.25 103 LEU A O 1
ATOM 753 N N . ASP A 1 104 ? -8.919 -4.093 27.492 1.00 92.88 104 ASP A N 1
ATOM 754 C CA . ASP A 1 104 ? -10.306 -4.282 27.037 1.00 92.88 104 ASP A CA 1
ATOM 755 C C . ASP A 1 104 ? -10.365 -4.976 25.661 1.00 92.88 104 ASP A C 1
ATOM 757 O O . ASP A 1 104 ? -11.381 -5.551 25.267 1.00 92.88 104 ASP A O 1
ATOM 761 N N . LEU A 1 105 ? -9.246 -4.953 24.931 1.00 92.31 105 LEU A N 1
ATOM 762 C CA . LEU A 1 105 ? -9.078 -5.534 23.600 1.00 92.31 105 LEU A CA 1
ATOM 763 C C . LEU A 1 105 ? -8.298 -6.859 23.620 1.00 92.31 105 LEU A C 1
ATOM 765 O O . LEU A 1 105 ? -7.974 -7.401 22.557 1.00 92.31 105 LEU A O 1
ATOM 769 N N . MET A 1 106 ? -7.993 -7.404 24.802 1.00 86.62 106 MET A N 1
ATOM 770 C CA . MET A 1 106 ? -7.266 -8.667 24.929 1.00 86.62 106 MET A CA 1
ATOM 771 C C . MET A 1 106 ? -7.950 -9.791 24.140 1.00 86.62 106 MET A C 1
ATOM 773 O O . MET A 1 106 ? -9.161 -9.989 24.207 1.00 86.62 106 MET A O 1
ATOM 777 N N . GLY A 1 107 ? -7.155 -10.529 23.361 1.00 87.56 107 GLY A N 1
ATOM 778 C CA . GLY A 1 107 ? -7.638 -11.602 22.485 1.00 87.56 107 GLY A CA 1
ATOM 779 C C . GLY A 1 107 ? -8.243 -11.137 21.154 1.00 87.56 107 GLY A C 1
ATOM 780 O O . GLY A 1 107 ? -8.579 -11.979 20.326 1.00 87.56 107 GLY A O 1
ATOM 781 N N . ARG A 1 108 ? -8.369 -9.822 20.921 1.00 91.31 108 ARG A N 1
ATOM 782 C CA . ARG A 1 108 ? -8.828 -9.234 19.644 1.00 91.31 108 ARG A CA 1
ATOM 783 C C . ARG A 1 108 ? -7.712 -8.526 18.876 1.00 91.31 108 ARG A C 1
ATOM 785 O O . ARG A 1 108 ? -7.871 -8.271 17.685 1.00 91.31 108 ARG A O 1
ATOM 792 N N . ILE A 1 109 ? -6.604 -8.202 19.545 1.00 90.75 109 ILE A N 1
ATOM 793 C CA . ILE A 1 109 ? -5.420 -7.601 18.922 1.00 90.75 109 ILE A CA 1
ATOM 794 C C . ILE A 1 109 ? -4.804 -8.615 17.945 1.00 90.75 109 ILE A C 1
ATOM 796 O O . ILE A 1 109 ? -4.494 -9.727 18.369 1.00 90.75 109 ILE A O 1
ATOM 800 N N . PRO A 1 110 ? -4.621 -8.268 16.658 1.00 88.06 110 PRO A N 1
ATOM 801 C CA . PRO A 1 110 ? -3.997 -9.177 15.703 1.00 88.06 110 PRO A CA 1
ATOM 802 C C . PRO A 1 110 ? -2.521 -9.423 16.030 1.00 88.06 110 PRO A C 1
ATOM 804 O O . PRO A 1 110 ? -1.783 -8.468 16.261 1.00 88.06 110 PRO A O 1
ATOM 807 N N . ASP A 1 111 ? -2.065 -10.673 15.921 1.00 87.69 111 ASP A N 1
ATOM 808 C CA . ASP A 1 111 ? -0.670 -11.070 16.198 1.00 87.69 111 ASP A CA 1
ATOM 809 C C . ASP A 1 111 ? 0.368 -10.331 15.332 1.00 87.69 111 ASP A C 1
ATOM 811 O O . ASP A 1 111 ? 1.529 -10.190 15.707 1.00 87.69 111 ASP A O 1
ATOM 815 N N . ALA A 1 112 ? -0.048 -9.854 14.156 1.00 86.56 112 ALA A N 1
ATOM 816 C CA . ALA A 1 112 ? 0.798 -9.102 13.231 1.00 86.56 112 ALA A CA 1
ATOM 817 C C . ALA A 1 112 ? 1.065 -7.648 13.672 1.00 86.56 112 ALA A C 1
ATOM 819 O O . ALA A 1 112 ? 1.827 -6.944 13.009 1.00 86.56 112 ALA A O 1
ATOM 820 N N . VAL A 1 113 ? 0.416 -7.171 14.739 1.00 87.00 113 VAL A N 1
ATOM 821 C CA . VAL A 1 113 ? 0.556 -5.801 15.240 1.00 87.00 113 VAL A CA 1
ATOM 822 C C . VAL A 1 113 ? 1.465 -5.800 16.456 1.00 87.00 113 VAL A C 1
ATOM 824 O O . VAL A 1 113 ? 1.180 -6.469 17.442 1.00 87.00 113 VAL A O 1
ATOM 827 N N . ASP A 1 114 ? 2.519 -4.989 16.411 1.00 86.75 114 ASP A N 1
ATOM 828 C CA . ASP A 1 114 ? 3.351 -4.728 17.583 1.00 86.75 114 ASP A CA 1
ATOM 829 C C . ASP A 1 114 ? 2.539 -3.970 18.656 1.00 86.75 114 ASP A C 1
ATOM 831 O O . ASP A 1 114 ? 2.110 -2.839 18.407 1.00 86.75 114 ASP A O 1
ATOM 835 N N . PRO A 1 115 ? 2.325 -4.529 19.859 1.00 78.19 115 PRO A N 1
ATOM 836 C CA . PRO A 1 115 ? 1.622 -3.827 20.930 1.00 78.19 115 PRO A CA 1
ATOM 837 C C . PRO A 1 115 ? 2.377 -2.597 21.465 1.00 78.19 115 PRO A C 1
ATOM 839 O O . PRO A 1 115 ? 1.776 -1.785 22.166 1.00 78.19 115 PRO A O 1
ATOM 842 N N . ALA A 1 116 ? 3.673 -2.458 21.162 1.00 78.75 116 ALA A N 1
ATOM 843 C CA . ALA A 1 116 ? 4.534 -1.366 21.621 1.00 78.75 116 ALA A CA 1
ATOM 844 C C . ALA A 1 116 ? 4.675 -0.204 20.614 1.00 78.75 116 ALA A C 1
ATOM 846 O O . ALA A 1 116 ? 5.468 0.708 20.846 1.00 78.75 116 ALA A O 1
ATOM 847 N N . GLY A 1 117 ? 3.931 -0.217 19.504 1.00 85.25 117 GLY A N 1
ATOM 848 C CA . GLY A 1 117 ? 3.972 0.879 18.524 1.00 85.25 117 GLY A CA 1
ATOM 849 C C . GLY A 1 117 ? 3.331 0.596 17.165 1.00 85.25 117 GLY A C 1
ATOM 850 O O . GLY A 1 117 ? 3.464 1.398 16.237 1.00 85.25 117 GLY A O 1
ATOM 851 N N . GLY A 1 118 ? 2.670 -0.548 17.006 1.00 92.62 118 GLY A N 1
ATOM 852 C CA . GLY A 1 118 ? 2.054 -0.983 15.763 1.00 92.62 118 GLY A CA 1
ATOM 853 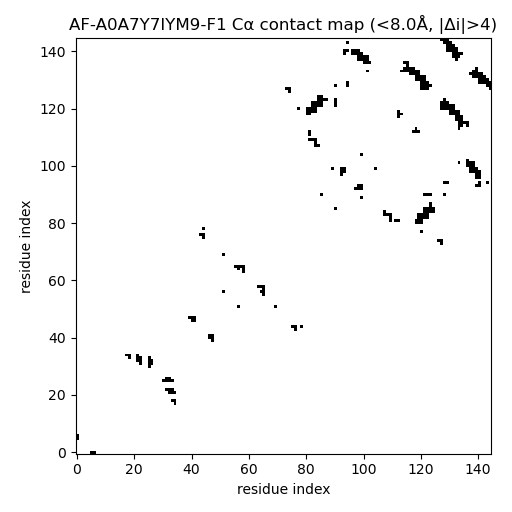C C . GLY A 1 118 ? 0.818 -0.167 15.390 1.00 92.62 118 GLY A C 1
ATOM 854 O O . GLY A 1 118 ? 0.145 0.432 16.231 1.00 92.62 118 GLY A O 1
ATOM 855 N N . ILE A 1 119 ? 0.505 -0.169 14.094 1.00 95.31 119 ILE A N 1
ATOM 856 C CA . ILE A 1 119 ? -0.705 0.445 13.544 1.00 95.31 119 ILE A CA 1
ATOM 857 C C . ILE A 1 119 ? -1.683 -0.665 13.170 1.00 95.31 119 ILE A C 1
ATOM 859 O O . ILE A 1 119 ? -1.324 -1.617 12.477 1.00 95.31 119 ILE A O 1
ATOM 863 N N . ALA A 1 120 ? -2.930 -0.501 13.588 1.00 95.88 120 ALA A N 1
ATOM 864 C CA . ALA A 1 120 ? -4.059 -1.308 13.162 1.00 95.88 120 ALA A CA 1
ATOM 865 C C . ALA A 1 120 ? -5.119 -0.409 12.517 1.00 95.88 120 ALA A C 1
ATOM 867 O O . ALA A 1 120 ? -5.249 0.768 12.853 1.00 95.88 120 ALA A O 1
ATOM 868 N N . ARG A 1 121 ? -5.915 -0.958 11.603 1.00 96.25 121 ARG A N 1
ATOM 869 C CA . ARG A 1 121 ? -7.141 -0.300 11.137 1.00 96.25 121 ARG A CA 1
ATOM 870 C C . ARG A 1 121 ? -8.311 -0.749 12.007 1.00 96.25 121 ARG A C 1
ATOM 872 O O . ARG A 1 121 ? -8.541 -1.949 12.151 1.00 96.25 121 ARG A O 1
ATOM 879 N N . GLY A 1 122 ? -9.037 0.201 12.587 1.00 96.25 122 GLY A N 1
ATOM 880 C CA . GLY A 1 122 ? -10.245 -0.078 13.361 1.00 96.25 122 GLY A CA 1
ATOM 881 C C . GLY A 1 122 ? -11.417 -0.425 12.442 1.00 96.25 122 GLY A C 1
ATOM 882 O O . GLY A 1 122 ? -11.655 0.280 11.455 1.00 96.25 122 GLY A O 1
ATOM 883 N N . MET A 1 123 ? -12.148 -1.492 12.769 1.00 96.31 123 MET A N 1
ATOM 884 C CA . MET A 1 123 ? -13.252 -2.023 11.961 1.00 96.31 123 MET A CA 1
ATOM 885 C C . MET A 1 123 ? -14.553 -2.133 12.764 1.00 96.31 123 MET A C 1
ATOM 887 O O . MET A 1 123 ? -14.588 -2.828 13.771 1.00 96.31 123 MET A O 1
ATOM 891 N N . ASP A 1 124 ? -15.631 -1.518 12.278 1.00 95.88 124 ASP A N 1
ATOM 892 C CA . ASP A 1 124 ? -17.003 -1.659 12.787 1.00 95.88 124 ASP A CA 1
ATOM 893 C C . ASP A 1 124 ? -17.787 -2.447 11.733 1.00 95.88 124 ASP A C 1
ATOM 895 O O . ASP A 1 124 ? -18.207 -1.925 10.691 1.00 95.88 124 ASP A O 1
ATOM 899 N N . GLY A 1 125 ? -17.828 -3.767 11.919 1.00 92.31 125 GLY A N 1
ATOM 900 C CA . GLY A 1 125 ? -18.235 -4.702 10.874 1.00 92.31 125 GLY A CA 1
ATOM 901 C C . GLY A 1 125 ? -17.348 -4.581 9.626 1.00 92.31 125 GLY A C 1
ATOM 902 O O . GLY A 1 125 ? -16.162 -4.902 9.656 1.00 92.31 125 GLY A O 1
ATOM 903 N N . LYS A 1 126 ? -17.928 -4.131 8.505 1.00 90.12 126 LYS A N 1
ATOM 904 C CA . LYS A 1 126 ? -17.212 -3.918 7.227 1.00 90.12 126 LYS A CA 1
ATOM 905 C C . LYS A 1 126 ? -16.671 -2.495 7.055 1.00 90.12 126 LYS A C 1
ATOM 907 O O . LYS A 1 126 ? -15.944 -2.235 6.097 1.00 90.12 126 LYS A O 1
ATOM 912 N N . ARG A 1 127 ? -17.052 -1.568 7.935 1.00 93.06 127 ARG A N 1
ATOM 913 C CA . ARG A 1 127 ? -16.669 -0.160 7.846 1.00 93.06 127 ARG A CA 1
ATOM 914 C C . ARG A 1 127 ? -15.319 0.040 8.522 1.00 93.06 127 ARG A C 1
ATOM 916 O O . ARG A 1 127 ? -15.143 -0.356 9.669 1.00 93.06 127 ARG A O 1
ATOM 923 N N . VAL A 1 128 ? -14.390 0.683 7.824 1.00 95.56 128 VAL A N 1
ATOM 924 C CA . VAL A 1 128 ? -13.159 1.192 8.442 1.00 95.56 128 VAL A CA 1
ATOM 925 C C . VAL A 1 128 ? -13.501 2.509 9.123 1.00 95.56 128 VAL A C 1
ATOM 927 O O . VAL A 1 128 ? -14.057 3.389 8.469 1.00 95.56 128 VAL A O 1
ATOM 930 N N . ILE A 1 129 ? -13.168 2.650 10.403 1.00 96.31 129 ILE A N 1
ATOM 931 C CA . ILE A 1 129 ? -13.328 3.919 11.131 1.00 96.31 129 ILE A CA 1
ATOM 932 C C . ILE A 1 129 ? -12.057 4.766 11.080 1.00 96.31 129 ILE A C 1
ATOM 934 O O . ILE A 1 129 ? -12.130 5.989 11.095 1.00 96.31 129 ILE A O 1
ATOM 938 N N . GLY A 1 130 ? -10.887 4.136 10.994 1.00 95.69 130 GLY A N 1
ATOM 939 C CA . GLY A 1 130 ? -9.622 4.855 10.925 1.00 95.69 130 GLY A CA 1
ATOM 940 C C . GLY A 1 130 ? -8.409 3.976 11.183 1.00 95.69 130 GLY A C 1
ATOM 941 O O . GLY A 1 130 ? -8.516 2.761 11.358 1.00 95.69 130 GLY A O 1
ATOM 942 N N . LEU A 1 131 ? -7.248 4.620 11.207 1.00 96.69 131 LEU A N 1
ATOM 943 C CA . LEU A 1 131 ? -5.994 4.058 11.679 1.00 96.69 131 LEU A CA 1
ATOM 944 C C .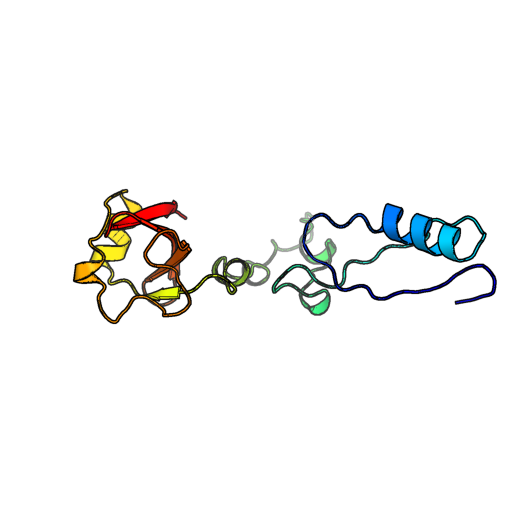 LEU A 1 131 ? -5.820 4.377 13.158 1.00 96.69 131 LEU A C 1
ATOM 946 O O . LEU A 1 131 ? -5.990 5.520 13.595 1.00 96.69 131 LEU A O 1
ATOM 950 N N . CYS A 1 132 ? -5.450 3.352 13.907 1.00 96.25 132 CYS A N 1
ATOM 951 C CA . CYS A 1 132 ? -5.259 3.394 15.340 1.00 96.25 132 CYS A CA 1
ATOM 952 C C . CYS A 1 132 ? -3.871 2.854 15.674 1.00 96.25 132 CYS A C 1
ATOM 954 O O . CYS A 1 132 ? -3.409 1.881 15.077 1.00 96.25 132 CYS A O 1
ATOM 956 N N . ARG A 1 133 ? -3.210 3.484 16.637 1.00 96.25 133 ARG A N 1
ATOM 957 C CA . ARG A 1 133 ? -1.878 3.107 17.099 1.00 96.25 133 ARG A CA 1
ATOM 958 C C . ARG A 1 133 ? -1.969 2.438 18.458 1.00 96.25 133 ARG A C 1
ATOM 960 O O . ARG A 1 133 ? -2.694 2.921 19.326 1.00 96.25 133 ARG A O 1
ATOM 967 N N . LEU A 1 134 ? -1.246 1.340 18.628 1.00 94.56 134 LEU A N 1
ATOM 968 C CA . LEU A 1 134 ? -1.090 0.667 19.909 1.00 94.56 134 LEU A CA 1
ATOM 969 C C . LEU A 1 134 ? 0.157 1.241 20.577 1.00 94.56 134 LEU A C 1
ATOM 971 O O . LEU A 1 134 ? 1.253 1.097 20.045 1.00 94.56 134 LEU A O 1
ATOM 975 N N . GLU A 1 135 ? -0.015 1.947 21.691 1.00 92.44 135 GLU A N 1
ATOM 976 C CA . GLU A 1 135 ? 1.077 2.619 22.401 1.00 92.44 135 GLU A CA 1
ATOM 977 C C . GLU A 1 135 ? 0.716 2.809 23.880 1.00 92.44 135 GLU A C 1
ATOM 979 O O . GLU A 1 135 ? -0.423 3.144 24.216 1.00 92.44 135 GLU A O 1
ATOM 984 N N . ASP A 1 136 ? 1.682 2.592 24.775 1.00 91.06 136 ASP A N 1
ATOM 985 C CA . ASP A 1 136 ? 1.546 2.767 26.230 1.00 91.06 136 ASP A 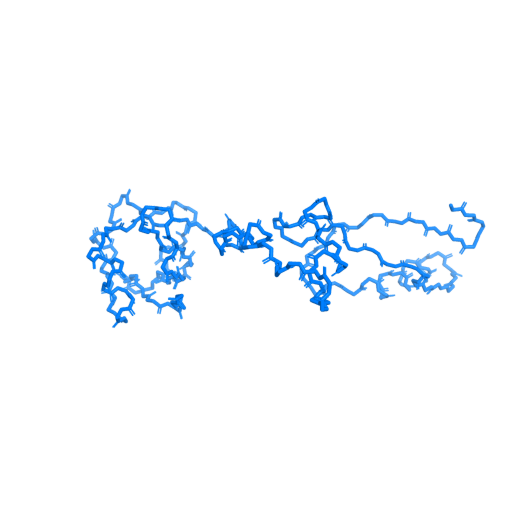CA 1
ATOM 986 C C . ASP A 1 136 ? 0.377 1.997 26.877 1.00 91.06 136 ASP A C 1
ATOM 988 O O . ASP A 1 136 ? -0.196 2.437 27.874 1.00 91.06 136 ASP A O 1
ATOM 992 N N . GLY A 1 137 ? -0.009 0.848 26.315 1.00 92.38 137 GLY A N 1
ATOM 993 C CA . GLY A 1 137 ? -1.161 0.079 26.802 1.00 92.38 137 GLY A CA 1
ATOM 994 C C . GLY A 1 137 ? -2.516 0.615 26.330 1.00 92.38 137 GLY A C 1
ATOM 995 O O . GLY A 1 137 ? -3.551 0.152 26.809 1.00 92.38 137 GLY A O 1
ATOM 996 N N . TRP A 1 138 ? -2.526 1.541 25.369 1.00 95.12 138 TRP A N 1
ATOM 997 C CA . TRP A 1 138 ? -3.729 2.131 24.790 1.00 95.12 138 TRP 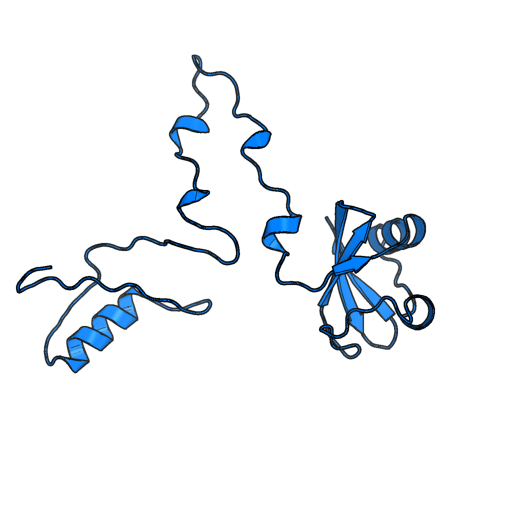A CA 1
ATOM 998 C C . TRP A 1 138 ? -3.795 1.925 23.279 1.00 95.12 138 TRP A C 1
ATOM 1000 O O . TRP A 1 138 ? -2.792 1.985 22.573 1.00 95.12 138 TRP A O 1
ATOM 1010 N N . LEU A 1 139 ? -5.011 1.763 22.772 1.00 96.31 139 LEU A N 1
ATOM 1011 C CA . LEU A 1 139 ? -5.346 1.978 21.378 1.00 96.31 139 LEU A CA 1
ATOM 1012 C C . LEU A 1 139 ? -5.741 3.447 21.201 1.00 96.31 139 LEU A C 1
ATOM 1014 O O . LEU A 1 139 ? -6.793 3.881 21.679 1.00 96.31 139 LEU A O 1
ATOM 1018 N N . ARG A 1 140 ? -4.898 4.215 20.515 1.00 96.75 140 ARG A N 1
ATOM 1019 C CA . ARG A 1 140 ? -5.102 5.644 20.260 1.00 96.75 140 ARG A CA 1
ATOM 1020 C C . ARG A 1 140 ? -5.547 5.881 18.816 1.00 96.75 140 ARG A C 1
ATOM 1022 O O . ARG A 1 140 ? -5.010 5.240 17.911 1.00 96.75 140 ARG A O 1
ATOM 1029 N N . PRO A 1 141 ? -6.483 6.808 18.562 1.00 96.56 141 PRO A N 1
ATOM 1030 C CA . PRO A 1 141 ? -6.790 7.228 17.201 1.00 96.56 141 PRO A CA 1
ATOM 1031 C C . PRO A 1 141 ? -5.596 7.999 16.618 1.00 96.56 141 PRO A C 1
ATOM 1033 O O . PRO A 1 141 ? -5.122 8.958 17.222 1.00 96.56 141 PRO A O 1
ATOM 1036 N N . ASP A 1 142 ? -5.103 7.570 15.456 1.00 95.12 142 ASP A N 1
ATOM 1037 C CA . ASP A 1 142 ? -4.008 8.228 14.721 1.00 95.12 142 ASP A CA 1
ATOM 1038 C C . ASP A 1 142 ? -4.585 9.039 13.548 1.00 95.12 142 ASP A C 1
ATOM 1040 O O . ASP A 1 142 ? -4.315 10.229 13.377 1.00 95.12 142 ASP A O 1
ATOM 1044 N N . ARG A 1 143 ? -5.477 8.417 12.764 1.00 94.62 143 ARG A N 1
ATOM 1045 C CA . ARG A 1 143 ? -6.203 9.085 11.676 1.00 94.62 143 ARG A CA 1
ATOM 1046 C C . ARG A 1 143 ? -7.595 8.496 11.492 1.00 94.62 143 ARG A C 1
ATOM 1048 O O . ARG A 1 143 ? -7.716 7.358 11.050 1.00 94.62 143 ARG A O 1
ATOM 1055 N N . MET A 1 144 ? -8.620 9.294 11.766 1.00 94.19 144 MET A N 1
ATOM 1056 C CA . MET A 1 144 ? -10.024 8.914 11.572 1.00 94.19 144 MET A CA 1
ATOM 1057 C C . MET A 1 144 ? -10.521 9.295 10.171 1.00 94.19 144 MET A C 1
ATOM 1059 O O . MET A 1 144 ? -9.957 10.198 9.545 1.00 94.19 144 MET A O 1
ATOM 1063 N N . LEU A 1 145 ? -11.524 8.563 9.678 1.00 89.56 145 LEU A N 1
ATOM 1064 C CA . LEU A 1 145 ? -12.182 8.768 8.380 1.00 89.56 145 LEU A CA 1
ATOM 1065 C C . LEU A 1 145 ? -13.485 9.562 8.499 1.00 89.56 145 LEU A C 1
ATOM 1067 O O . LEU A 1 145 ? -14.148 9.456 9.554 1.00 89.56 145 LEU A O 1
#

Nearest PDB structures (foldseek):
  1r3f-assembly1_A  TM=7.510E-01  e=2.174E-05  Escherichia coli
  3zv0-assembly1_D  TM=5.727E-01  e=2.486E-02  Saccharomyces cerevisiae S288C
  3zv0-assembly1_C  TM=5.806E-01  e=1.677E-01  Saccharomyces cerevisiae S288C
  3d79-assembly1_A  TM=5.735E-01  e=1.792E+00  Pyrococcus horikoshii

InterPro domains:
  IPR014780 tRNA pseudouridine synthase II, TruB [PTHR13767] (3-94)
  IPR020103 Pseudouridine synthase, catalytic domain superfamily [SSF55120] (2-83)
  IPR032819 tRNA pseudouridylate synthase B, C-terminal [PF16198] (19-78)

Mean predicted aligned error: 5.86 Å

Sequence (145 aa):
PDADTAIFEVESGKGVYMRSLARDIARACGTVGHVAALRRLRVGPFSEADAIKLDKIATSDDNAPASPDLLLPVATALADIPALALTHEEADALSHGRAISLLDLMGRIPDAVDPAGGIARGMDGKRVIGLCRLEDGWLRPDRML

pLDDT: mean 91.98, std 6.64, range [66.94, 97.88]

Radius of gyration: 22.34 Å; Cα contacts (8 Å, |Δi|>4): 173; chains: 1; bounding box: 54×29×59 Å

Foldseek 3Di:
DDPQDDDDDDDDDPPDDVQVVQQVVQVVVVHGGGDPDDDDQDDVLDGPVLDDDVVQQDDDPPDDHRDPVNDDDPCSVCVVAAEQEDEPVRLVCQLVFHKDFVVVSPPRDDPPADLDWGWHFYDHDPDTQAIWTRHPRITTGPGGD

Organism: NCBI:txid1216886

Secondary structure (DSSP, 8-state):
--SS---------TT--HHHHHHHHHHHTTS----S-----EETTEEGGGPPPGGGT---TTSPPPPGGGSPPGGGGGTTSPEEE--HHHHHHHHTT--EETTTTTTTS-TTS-TTT-EEEEEETTEEEEEEEEETTEEEEEEE-

Solvent-accessible surface area (backbone atoms only — not comparable to full-atom values): 9110 Å² total; per-residue (Å²): 119,59,98,89,43,84,84,82,88,83,90,76,70,89,90,69,56,66,57,57,50,37,31,53,54,23,47,75,72,76,47,82,52,66,70,88,76,89,82,80,61,65,57,90,86,47,42,54,89,73,60,78,61,64,80,72,59,57,80,44,101,91,47,77,78,57,62,73,85,78,58,76,62,73,59,59,86,45,65,90,42,52,67,29,77,41,52,69,69,56,46,53,35,32,72,71,67,40,64,43,54,43,75,84,38,63,94,49,68,48,89,90,43,48,67,8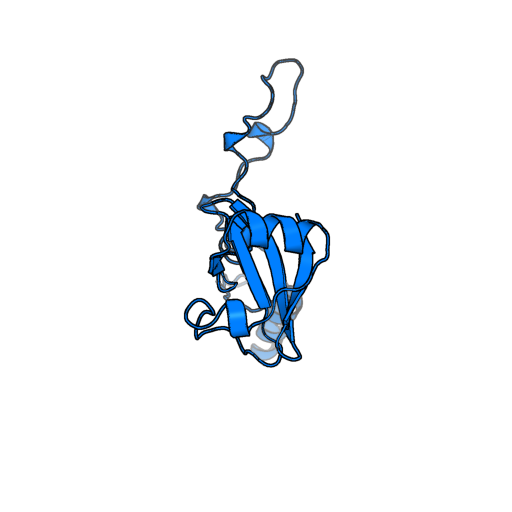1,64,21,61,32,31,36,22,47,84,90,43,68,52,27,38,28,33,24,41,96,61,26,40,33,60,72,43,74,111